Protein AF-A0A9P6D6A3-F1 (afdb_monomer)

Radius of gyration: 32.37 Å; Cα contacts (8 Å, |Δi|>4): 19; chains: 1; bounding box: 68×72×61 Å

Secondary structure (DSSP, 8-state):
-------------------------PPS-----------------------TTS----HHHHHHHHTTPPPPPP--PBPTTSSBPPSS-TTPPPPP-

Organism: NCBI:txid109636

Mean predicted aligned error: 21.13 Å

Solvent-accessible surface area (backbone atoms only — not comparable to full-atom values): 7432 Å² total; per-residue (Å²): 135,91,83,89,82,86,84,78,88,79,87,81,84,81,89,78,89,79,75,86,72,82,80,74,87,74,82,89,83,75,80,83,71,77,84,73,77,83,76,77,87,71,72,88,69,72,79,68,79,74,69,88,79,59,88,77,74,50,77,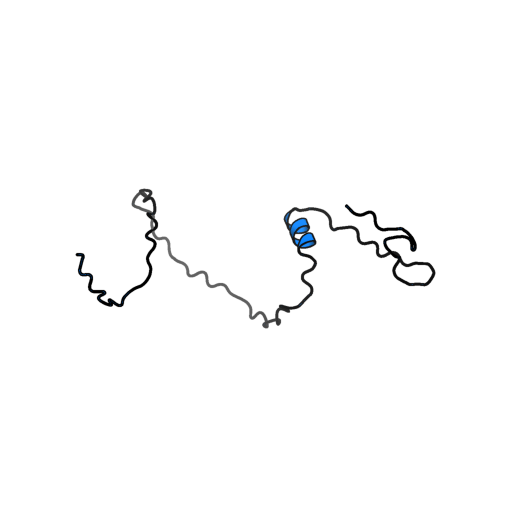68,52,56,55,26,57,78,64,74,43,80,82,81,91,73,83,80,52,63,40,99,85,73,45,78,42,68,96,60,68,86,92,66,81,80,81,88,128

Structure (mmCIF, N/CA/C/O backbone):
data_AF-A0A9P6D6A3-F1
#
_entry.id   AF-A0A9P6D6A3-F1
#
loop_
_atom_site.group_PDB
_atom_site.id
_atom_site.type_symbol
_atom_site.label_atom_id
_atom_site.label_alt_id
_atom_site.label_comp_id
_atom_site.label_asym_id
_atom_site.label_entity_id
_atom_site.label_seq_id
_atom_site.pdbx_PDB_ins_code
_atom_site.Cartn_x
_atom_site.Cartn_y
_atom_site.Cartn_z
_atom_site.occupancy
_atom_site.B_iso_or_equiv
_atom_site.auth_seq_id
_atom_site.auth_comp_id
_atom_site.auth_asym_id
_atom_site.auth_atom_id
_atom_site.pdbx_PDB_model_num
ATOM 1 N N . MET A 1 1 ? -38.216 62.257 11.671 1.00 40.97 1 MET A N 1
ATOM 2 C CA . MET A 1 1 ? -38.821 61.072 11.033 1.00 40.97 1 MET A CA 1
ATOM 3 C C . MET A 1 1 ? -38.081 59.844 11.547 1.00 40.97 1 MET A C 1
ATOM 5 O O . MET A 1 1 ? -36.905 59.750 11.236 1.00 40.97 1 MET A O 1
ATOM 9 N N . HIS A 1 2 ? -38.790 58.968 12.277 1.00 48.66 2 HIS A N 1
ATOM 10 C CA . HIS A 1 2 ? -38.441 57.579 12.658 1.00 48.66 2 HIS A CA 1
ATOM 11 C C . HIS A 1 2 ? -37.250 57.363 13.613 1.00 48.66 2 HIS A C 1
ATOM 13 O O . HIS A 1 2 ? -36.229 58.012 13.448 1.00 48.66 2 HIS A O 1
ATOM 19 N N . LEU A 1 3 ? -37.213 56.393 14.529 1.00 48.47 3 LEU A N 1
ATOM 20 C CA . LEU A 1 3 ? -38.146 55.689 15.432 1.00 48.47 3 LEU A CA 1
ATOM 21 C C . LEU A 1 3 ? -37.208 54.929 16.403 1.00 48.47 3 LEU A C 1
ATOM 23 O O . LEU A 1 3 ? -36.083 54.580 16.040 1.00 48.47 3 LEU A O 1
ATOM 27 N N . ASP A 1 4 ? -37.673 54.703 17.619 1.00 43.06 4 ASP A N 1
ATOM 28 C CA . ASP A 1 4 ? -36.901 54.281 18.791 1.00 43.06 4 ASP A CA 1
ATOM 29 C C . ASP A 1 4 ? -36.651 52.758 18.810 1.00 43.06 4 ASP A C 1
ATOM 31 O O . ASP A 1 4 ? -37.415 51.995 18.218 1.00 43.06 4 ASP A O 1
ATOM 35 N N . GLY A 1 5 ? -35.619 52.282 19.520 1.00 46.66 5 GLY A N 1
ATOM 36 C CA . GLY A 1 5 ? -35.392 50.838 19.676 1.00 46.66 5 GLY A CA 1
ATOM 37 C C . GLY A 1 5 ? -34.219 50.457 20.577 1.00 46.66 5 GLY A C 1
ATOM 38 O O . GLY A 1 5 ? -33.145 50.123 20.093 1.00 46.66 5 GLY A O 1
ATOM 39 N N . SER A 1 6 ? -34.452 50.513 21.889 1.00 49.03 6 SER A N 1
ATOM 40 C CA . SER A 1 6 ? -33.577 50.048 22.975 1.00 49.03 6 SER A CA 1
ATOM 41 C C . SER A 1 6 ? -33.180 48.570 22.817 1.00 49.03 6 SER A C 1
ATOM 43 O O . SER A 1 6 ? -34.049 47.699 22.765 1.00 49.03 6 SER A O 1
ATOM 45 N N . VAL A 1 7 ? -31.875 48.279 22.770 1.00 53.56 7 VAL A N 1
ATOM 46 C CA . VAL A 1 7 ? -31.333 46.914 22.859 1.00 53.56 7 VAL A CA 1
ATOM 47 C C . VAL A 1 7 ? -31.026 46.649 24.331 1.00 53.56 7 VAL A C 1
ATOM 49 O O . VAL A 1 7 ? -29.993 47.065 24.846 1.00 53.56 7 VAL A O 1
ATOM 52 N N . HIS A 1 8 ? -31.964 46.009 25.026 1.00 45.19 8 HIS A N 1
ATOM 53 C CA . HIS A 1 8 ? -31.710 45.438 26.344 1.00 45.19 8 HIS A CA 1
ATOM 54 C C . HIS A 1 8 ? -30.919 44.136 26.178 1.00 45.19 8 HIS A C 1
ATOM 56 O O . HIS A 1 8 ? -31.411 43.178 25.582 1.00 45.19 8 HIS A O 1
ATOM 62 N N . ASP A 1 9 ? -29.716 44.098 26.744 1.00 51.62 9 ASP A N 1
ATOM 63 C CA . ASP A 1 9 ? -28.982 42.863 27.006 1.00 51.62 9 ASP A CA 1
ATOM 64 C C . ASP A 1 9 ? -29.787 41.974 27.971 1.00 51.62 9 ASP A C 1
ATOM 66 O O . ASP A 1 9 ? -30.129 42.400 29.077 1.00 51.62 9 ASP A O 1
ATOM 70 N N . PHE A 1 10 ? -30.065 40.723 27.586 1.00 45.69 10 PHE A N 1
ATOM 71 C CA . PHE A 1 10 ? -30.531 39.694 28.518 1.00 45.69 10 PHE A CA 1
ATOM 72 C C . PHE A 1 10 ? -29.793 38.374 28.282 1.00 45.69 10 PHE A C 1
ATOM 74 O O . PHE A 1 10 ? -29.941 37.694 27.268 1.00 45.69 10 PHE A O 1
ATOM 81 N N . ILE A 1 11 ? -28.948 38.071 29.260 1.00 42.88 11 ILE A N 1
ATOM 82 C CA . ILE A 1 11 ? -28.193 36.842 29.482 1.00 42.88 11 ILE A CA 1
ATOM 83 C C . ILE A 1 11 ? -29.167 35.670 29.664 1.00 42.88 11 ILE A C 1
ATOM 85 O O . ILE A 1 11 ? -30.103 35.791 30.448 1.00 42.88 11 ILE A O 1
ATOM 89 N N . GLY A 1 12 ? -28.883 34.508 29.067 1.00 40.47 12 GLY A N 1
ATOM 90 C CA . GLY A 1 12 ? -29.354 33.243 29.639 1.00 40.47 12 GLY A CA 1
ATOM 91 C C . GLY A 1 12 ? -29.768 32.153 28.657 1.00 40.47 12 GLY A C 1
ATOM 92 O O . GLY A 1 12 ? -30.724 32.301 27.911 1.00 40.47 12 GLY A O 1
ATOM 93 N N . ASP A 1 13 ? -29.074 31.024 28.795 1.00 48.03 13 ASP A N 1
ATOM 94 C CA . ASP A 1 13 ? -29.584 29.655 28.669 1.00 48.03 13 ASP A CA 1
ATOM 95 C C . ASP A 1 13 ? -29.883 29.088 27.271 1.00 48.03 13 ASP A C 1
ATOM 97 O O . ASP A 1 13 ? -30.766 29.496 26.530 1.00 48.03 13 ASP A O 1
ATOM 101 N N . ARG A 1 14 ? -29.018 28.183 26.793 1.00 49.56 14 ARG A N 1
ATOM 102 C CA . ARG A 1 14 ? -29.013 26.730 27.085 1.00 49.56 14 ARG A CA 1
ATOM 103 C C . ARG A 1 14 ? -30.223 26.014 26.484 1.00 49.56 14 ARG A C 1
ATOM 105 O O . ARG A 1 14 ? -31.307 25.989 27.037 1.00 49.56 14 ARG A O 1
ATOM 112 N N . GLN A 1 15 ? -29.926 25.364 25.361 1.00 50.41 15 GLN A N 1
ATOM 113 C CA . GLN A 1 15 ? -30.422 24.062 24.916 1.00 50.41 15 GLN A CA 1
ATOM 114 C C . GLN A 1 15 ? -31.782 23.591 25.450 1.00 50.41 15 GLN A C 1
ATOM 116 O O . GLN A 1 15 ? -31.898 23.171 26.595 1.00 50.41 15 GLN A O 1
ATOM 121 N N . SER A 1 16 ? -32.733 23.402 24.539 1.00 54.25 16 SER A N 1
ATOM 122 C CA . SER A 1 16 ? -33.347 22.077 24.376 1.00 54.25 16 SER A CA 1
ATOM 123 C C . SER A 1 16 ? -34.130 22.005 23.064 1.00 54.25 16 SER A C 1
ATOM 125 O O . SER A 1 16 ? -35.159 22.644 22.881 1.00 54.25 16 SER A O 1
ATOM 127 N N . LEU A 1 17 ? -33.620 21.204 22.127 1.00 53.19 17 LEU A N 1
ATOM 128 C CA . LEU A 1 17 ? -34.420 20.659 21.035 1.00 53.19 17 LEU A CA 1
ATOM 129 C C . LEU A 1 17 ? -35.336 19.600 21.651 1.00 53.19 17 LEU A C 1
ATOM 131 O O . LEU A 1 17 ? -34.899 18.486 21.942 1.00 53.19 17 LEU A O 1
ATOM 135 N N . THR A 1 18 ? -36.590 19.961 21.903 1.00 57.38 18 THR A N 1
ATOM 136 C CA . THR A 1 18 ? -37.627 19.016 22.309 1.00 57.38 18 THR A CA 1
ATOM 137 C C . THR A 1 18 ? -38.017 18.176 21.096 1.00 57.38 18 THR A C 1
ATOM 139 O O . THR A 1 18 ? -38.816 18.569 20.249 1.00 57.38 18 THR A O 1
ATOM 142 N N . TYR A 1 19 ? -37.421 16.992 20.981 1.00 52.03 19 TYR A N 1
ATOM 143 C CA . TYR A 1 19 ? -37.936 15.975 20.076 1.00 52.03 19 TYR A CA 1
ATOM 144 C C . TYR A 1 19 ? -39.186 15.365 20.711 1.00 52.03 19 TYR A C 1
ATOM 146 O O . TYR A 1 19 ? -39.119 14.721 21.756 1.00 52.03 19 TYR A O 1
ATOM 154 N N . SER A 1 20 ? -40.330 15.606 20.073 1.00 57.94 20 SER A N 1
ATOM 155 C CA . SER A 1 20 ? -41.591 14.919 20.345 1.00 57.94 20 SER A CA 1
ATOM 156 C C . SER A 1 20 ? -41.407 13.422 20.089 1.00 57.94 20 SER A C 1
ATOM 158 O O . SER A 1 20 ? -41.315 12.982 18.941 1.00 57.94 20 SER A O 1
ATOM 160 N N . LEU A 1 21 ? -41.292 12.642 21.165 1.00 58.38 21 LEU A N 1
ATOM 161 C CA . LEU A 1 21 ? -41.332 11.188 21.108 1.00 58.38 21 LEU A CA 1
ATOM 162 C C . LEU A 1 21 ? -42.790 10.742 21.179 1.00 58.38 21 LEU A C 1
ATOM 164 O O . LEU A 1 21 ? -43.484 10.933 22.174 1.00 58.38 21 LEU A O 1
ATOM 168 N N . PHE A 1 22 ? -43.214 10.144 20.074 1.00 49.06 22 PHE A N 1
ATOM 169 C CA . PHE A 1 22 ? -44.403 9.326 19.905 1.00 49.06 22 PHE A CA 1
ATOM 170 C C . PHE A 1 22 ? -44.578 8.375 21.103 1.00 49.06 22 PHE A C 1
ATOM 172 O O . PHE A 1 22 ? -43.843 7.396 21.236 1.00 49.06 22 PHE A O 1
ATOM 179 N N . THR A 1 23 ? -45.529 8.662 21.994 1.00 51.88 23 THR A N 1
ATOM 180 C CA . THR A 1 23 ? -45.886 7.746 23.080 1.00 51.88 23 THR A CA 1
ATOM 181 C C . THR A 1 23 ? -46.687 6.592 22.487 1.00 51.88 23 THR A C 1
ATOM 183 O O . THR A 1 23 ? -47.896 6.697 22.282 1.00 51.88 23 THR A O 1
ATOM 186 N N . ALA A 1 24 ? -46.010 5.486 22.188 1.00 51.09 24 ALA A N 1
ATOM 187 C CA . ALA A 1 24 ? -46.679 4.203 22.066 1.00 51.09 24 ALA A CA 1
ATOM 188 C C . ALA A 1 24 ? -47.191 3.817 23.462 1.00 51.09 24 ALA A C 1
ATOM 190 O O . ALA A 1 24 ? -46.416 3.708 24.410 1.00 51.09 24 ALA A O 1
ATOM 191 N N . GLN A 1 25 ? -48.506 3.668 23.588 1.00 55.03 25 GLN A N 1
ATOM 192 C CA . GLN A 1 25 ? -49.167 3.154 24.779 1.00 55.03 25 GLN A CA 1
ATOM 193 C C . GLN A 1 25 ? -48.666 1.716 25.027 1.00 55.03 25 GLN A C 1
ATOM 195 O O . GLN A 1 25 ? -49.016 0.805 24.279 1.00 55.03 25 GLN A O 1
ATOM 200 N N . CYS A 1 26 ? -47.817 1.507 26.035 1.00 47.66 26 CYS A N 1
ATOM 201 C CA . CYS A 1 26 ? -47.405 0.170 26.469 1.00 47.66 26 CYS A CA 1
ATOM 202 C C . CYS A 1 26 ? -48.413 -0.354 27.507 1.00 47.66 26 CYS A C 1
ATOM 204 O O . CYS A 1 26 ? -48.739 0.389 28.436 1.00 47.66 26 CYS A O 1
ATOM 206 N N . PRO A 1 27 ? -48.925 -1.591 27.375 1.00 52.69 27 PRO A N 1
ATOM 207 C CA . PRO A 1 27 ? -49.859 -2.152 28.339 1.00 52.69 27 PRO A CA 1
ATOM 208 C C . PRO A 1 27 ? -49.188 -2.365 29.702 1.00 52.69 27 PRO A C 1
ATOM 210 O O . PRO A 1 27 ? -48.053 -2.828 29.811 1.00 52.69 27 PRO A O 1
ATOM 213 N N . GLU A 1 28 ? -49.931 -1.980 30.730 1.00 55.00 28 GLU A N 1
ATOM 214 C CA . GLU A 1 28 ? -49.613 -2.070 32.148 1.00 55.00 28 GLU A CA 1
ATOM 215 C C . GLU A 1 28 ? -49.503 -3.544 32.574 1.00 55.00 28 GLU A C 1
ATOM 217 O O . GLU A 1 28 ? -50.444 -4.316 32.400 1.00 55.00 28 GLU A O 1
ATOM 222 N N . GLY A 1 29 ? -48.347 -3.939 33.118 1.00 58.84 29 GLY A N 1
ATOM 223 C CA . GLY A 1 29 ? -48.185 -5.233 33.791 1.00 58.84 29 GLY A CA 1
ATOM 224 C C . GLY A 1 29 ? -47.100 -6.152 33.231 1.00 58.84 29 GLY A C 1
ATOM 225 O O . GLY A 1 29 ? -47.389 -7.295 32.891 1.00 58.84 29 GLY A O 1
ATOM 226 N N . SER A 1 30 ? -45.840 -5.707 33.205 1.00 50.66 30 SER A N 1
ATOM 227 C CA . SER A 1 30 ? -44.706 -6.640 33.165 1.00 50.66 30 SER A CA 1
ATOM 228 C C . SER A 1 30 ? -43.992 -6.592 34.510 1.00 50.66 30 SER A C 1
ATOM 230 O O . SER A 1 30 ? -43.492 -5.541 34.910 1.00 50.66 30 SER A O 1
ATOM 232 N N . GLN A 1 31 ? -44.000 -7.723 35.217 1.00 54.66 31 GLN A N 1
ATOM 233 C CA . GLN A 1 31 ? -43.215 -7.962 36.426 1.00 54.66 31 GLN A CA 1
ATOM 234 C C . GLN A 1 31 ? -41.763 -7.534 36.188 1.00 54.66 31 GLN A C 1
ATOM 236 O O . GLN A 1 31 ? -41.158 -7.896 35.179 1.00 54.66 31 GLN A O 1
ATOM 241 N N . MET A 1 32 ? -41.218 -6.739 37.109 1.00 54.28 32 MET A N 1
ATOM 242 C CA . MET A 1 32 ? -39.785 -6.470 37.177 1.00 54.28 32 MET A CA 1
ATOM 243 C C . MET A 1 32 ? -39.115 -7.714 37.758 1.00 54.28 32 MET A C 1
ATOM 245 O O . MET A 1 32 ? -38.864 -7.786 38.961 1.00 54.28 32 MET A O 1
ATOM 249 N N . ASP A 1 33 ? -38.879 -8.713 36.910 1.00 59.25 33 ASP A N 1
ATOM 250 C CA . ASP A 1 33 ? -37.987 -9.808 37.257 1.00 59.25 33 ASP A CA 1
ATOM 251 C C . ASP A 1 33 ? -36.595 -9.230 37.529 1.00 59.25 33 ASP A C 1
ATOM 253 O O . ASP A 1 33 ? -36.075 -8.408 36.771 1.00 59.25 33 ASP A O 1
ATOM 257 N N . HIS A 1 34 ? -36.062 -9.625 38.683 1.00 57.66 34 HIS A N 1
ATOM 258 C CA . HIS A 1 34 ? -34.762 -9.298 39.252 1.00 57.66 34 HIS A CA 1
ATOM 259 C C . HIS A 1 34 ? -33.730 -8.766 38.243 1.00 57.66 34 HIS A C 1
ATOM 261 O O . HIS A 1 34 ? -33.231 -9.493 37.383 1.00 57.66 34 HIS A O 1
ATOM 267 N N . LEU A 1 35 ? -33.331 -7.504 38.429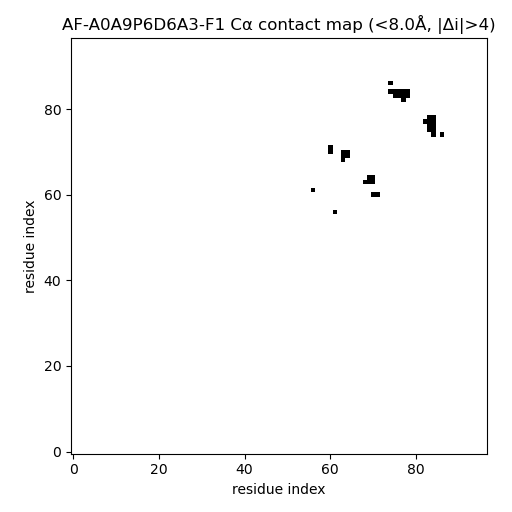 1.00 56.91 35 LEU A N 1
ATOM 268 C CA . LEU A 1 35 ? -32.092 -6.951 37.885 1.00 56.91 35 LEU A CA 1
ATOM 269 C C . LEU A 1 35 ? -30.906 -7.643 38.574 1.00 56.91 35 LEU A C 1
ATOM 271 O O . LEU A 1 35 ? -30.277 -7.086 39.471 1.00 56.91 35 LEU A O 1
ATOM 275 N N . GLU A 1 36 ? -30.617 -8.881 38.181 1.00 60.91 36 GLU A N 1
ATOM 276 C CA . GLU A 1 36 ? -29.326 -9.510 38.439 1.00 60.91 36 GLU A CA 1
ATOM 277 C C . GLU A 1 36 ? -28.267 -8.635 37.764 1.00 60.91 36 GLU A C 1
ATOM 279 O O . GLU A 1 36 ? -28.189 -8.524 36.536 1.00 60.91 36 GLU A O 1
ATOM 284 N N . ALA A 1 37 ? -27.494 -7.936 38.593 1.00 66.81 37 ALA A N 1
ATOM 285 C CA . ALA A 1 37 ? -26.340 -7.177 38.165 1.00 66.81 37 ALA A CA 1
ATOM 286 C C . ALA A 1 37 ? -25.376 -8.145 37.470 1.00 66.81 37 ALA A C 1
ATOM 288 O O . ALA A 1 37 ? -24.680 -8.917 38.128 1.00 66.81 37 ALA A O 1
ATOM 289 N N . MET A 1 38 ? -25.365 -8.111 36.135 1.00 72.00 38 MET A N 1
ATOM 290 C CA . MET A 1 38 ? -24.431 -8.856 35.293 1.00 72.00 38 MET A CA 1
ATOM 291 C C . MET A 1 38 ? -23.005 -8.418 35.644 1.00 72.00 38 MET A C 1
ATOM 293 O O . MET A 1 38 ? -22.460 -7.474 35.070 1.00 72.00 38 MET A O 1
ATOM 297 N N . THR A 1 39 ? -22.418 -9.085 36.635 1.00 67.00 39 THR A N 1
ATOM 298 C CA . THR A 1 39 ? -21.027 -8.910 37.035 1.00 67.00 39 THR A CA 1
ATOM 299 C C . THR A 1 39 ? -20.192 -9.586 35.964 1.00 67.00 39 THR A C 1
ATOM 301 O O . THR A 1 39 ? -20.078 -10.807 35.910 1.00 67.00 39 THR A O 1
ATOM 304 N N . ILE A 1 40 ? -19.680 -8.781 35.037 1.00 71.69 40 ILE A N 1
ATOM 305 C CA . ILE A 1 40 ? -18.759 -9.252 34.010 1.00 71.69 40 ILE A CA 1
ATOM 306 C C . ILE A 1 40 ? -17.426 -9.507 34.711 1.00 71.69 40 ILE A C 1
ATOM 308 O O . ILE A 1 40 ? -16.713 -8.561 35.050 1.00 71.69 40 ILE A O 1
ATOM 312 N N . ASP A 1 41 ? -17.095 -10.780 34.914 1.00 66.06 41 ASP A N 1
ATOM 313 C CA . ASP A 1 41 ? -15.758 -11.213 35.317 1.00 66.06 41 ASP A CA 1
ATOM 314 C C . ASP A 1 41 ? -14.794 -10.930 34.156 1.00 66.06 41 ASP A C 1
ATOM 316 O O . ASP A 1 41 ? -14.592 -11.738 33.246 1.00 66.06 41 ASP A O 1
ATOM 320 N N . VAL A 1 42 ? -14.249 -9.713 34.133 1.00 71.00 42 VAL A N 1
ATOM 321 C CA . VAL A 1 42 ? -13.176 -9.342 33.214 1.00 71.00 42 VAL A CA 1
ATOM 322 C C . VAL A 1 42 ? -11.881 -9.868 33.837 1.00 71.00 42 VAL A C 1
ATOM 324 O O . VAL A 1 42 ? -11.429 -9.294 34.832 1.00 71.00 42 VAL A O 1
ATOM 327 N N . PRO A 1 43 ? -11.254 -10.936 33.299 1.00 73.19 43 PRO A N 1
ATOM 328 C CA . PRO A 1 43 ? -9.930 -11.337 33.768 1.00 73.19 43 PRO A CA 1
ATOM 329 C C . PRO A 1 43 ? -8.986 -10.138 33.615 1.00 73.19 43 PRO A C 1
ATOM 331 O O . PRO A 1 43 ? -9.194 -9.347 32.694 1.00 73.19 43 PRO A O 1
ATOM 334 N N . PRO A 1 44 ? -7.957 -9.957 34.463 1.00 66.56 44 PRO A N 1
ATOM 335 C CA . PRO A 1 44 ? -7.036 -8.835 34.339 1.00 66.56 44 PRO A CA 1
ATOM 336 C C . PRO A 1 44 ? -6.287 -8.942 33.006 1.00 66.56 44 PRO A C 1
ATOM 338 O O . PRO A 1 44 ? -5.239 -9.578 32.896 1.00 66.56 44 PRO A O 1
ATOM 341 N N . ILE A 1 45 ? -6.852 -8.331 31.963 1.00 64.62 45 ILE A N 1
ATOM 342 C CA . ILE A 1 45 ? -6.214 -8.157 30.669 1.00 64.62 45 ILE A CA 1
ATOM 343 C C . 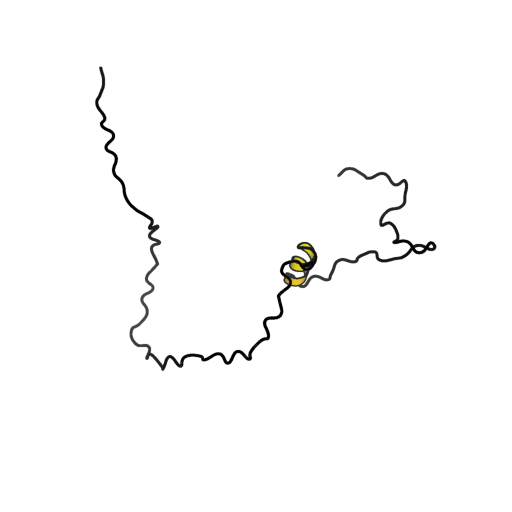ILE A 1 45 ? -5.090 -7.179 30.970 1.00 64.62 45 ILE A C 1
ATOM 345 O O . ILE A 1 45 ? -5.330 -5.977 31.093 1.00 64.62 45 ILE A O 1
ATOM 349 N N . ALA A 1 46 ? -3.874 -7.696 31.173 1.00 66.94 46 ALA A N 1
ATOM 350 C CA . ALA A 1 46 ? -2.667 -6.884 31.189 1.00 66.94 46 ALA A CA 1
ATOM 351 C C . ALA A 1 46 ? -2.809 -5.904 30.029 1.00 66.94 46 ALA A C 1
ATOM 353 O O . ALA A 1 46 ? -2.975 -6.355 28.898 1.00 66.94 46 ALA A O 1
ATOM 354 N N . ALA A 1 47 ? -2.893 -4.604 30.327 1.00 66.38 47 ALA A N 1
ATOM 355 C CA . ALA A 1 47 ? -3.301 -3.587 29.368 1.00 66.38 47 ALA A CA 1
ATOM 356 C C . ALA A 1 47 ? -2.279 -3.542 28.228 1.00 66.38 47 ALA A C 1
ATOM 358 O O . ALA A 1 47 ? -1.310 -2.782 28.256 1.00 66.38 47 ALA A O 1
ATOM 359 N N . THR A 1 48 ? -2.458 -4.413 27.235 1.00 69.06 48 THR A N 1
ATOM 360 C CA . THR A 1 48 ? -1.613 -4.484 26.059 1.00 69.06 48 THR A CA 1
ATOM 361 C C . THR A 1 48 ? -1.824 -3.158 25.379 1.00 69.06 48 THR A C 1
ATOM 363 O O . THR A 1 48 ? -2.928 -2.873 24.918 1.00 69.06 48 THR A O 1
ATOM 366 N N . LYS A 1 49 ? -0.794 -2.315 25.412 1.00 73.12 49 LYS A N 1
ATOM 367 C CA . LYS A 1 49 ? -0.808 -0.972 24.847 1.00 73.12 49 LYS A CA 1
ATOM 368 C C . LYS A 1 49 ? -1.268 -1.096 23.395 1.00 73.12 49 LYS A C 1
ATOM 370 O O . LYS A 1 49 ? -0.496 -1.510 22.532 1.00 73.12 49 LYS A O 1
ATOM 375 N N . VAL A 1 50 ? -2.554 -0.835 23.149 1.00 66.06 50 VAL A N 1
ATOM 376 C CA . VAL A 1 50 ? -3.143 -0.978 21.820 1.00 66.06 50 VAL A CA 1
ATOM 377 C C . VAL A 1 50 ? -2.434 0.048 20.961 1.00 66.06 50 VAL A C 1
ATOM 379 O O . VAL A 1 50 ? -2.529 1.246 21.218 1.00 66.06 50 VAL A O 1
ATOM 382 N N . SER A 1 51 ? -1.656 -0.421 19.987 1.00 73.44 51 SER A N 1
ATOM 383 C CA . SER A 1 51 ? -0.946 0.464 19.074 1.00 73.44 51 SER A CA 1
ATOM 384 C C . SER A 1 51 ? -1.974 1.244 18.262 1.00 73.44 51 SER A C 1
ATOM 386 O O . SER A 1 51 ? -2.509 0.763 17.264 1.00 73.44 51 SER A O 1
ATOM 388 N N . THR A 1 52 ? -2.263 2.471 18.689 1.0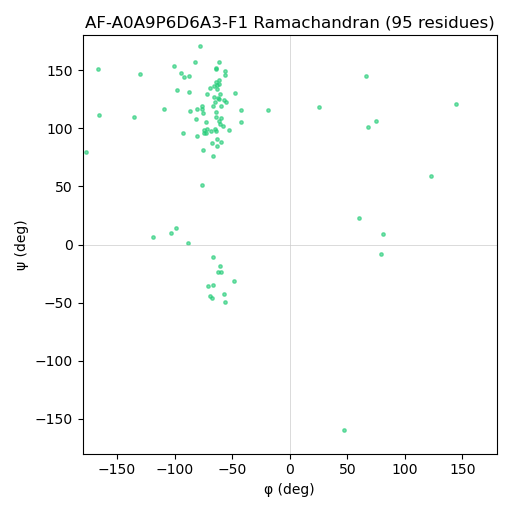0 71.69 52 THR A N 1
ATOM 389 C CA . THR A 1 52 ? -3.170 3.390 17.989 1.00 71.69 52 THR A CA 1
ATOM 390 C C . THR A 1 52 ? -2.599 3.835 16.636 1.00 71.69 52 THR A C 1
ATOM 392 O O . THR A 1 52 ? -3.314 4.424 15.828 1.00 71.69 52 THR A O 1
ATOM 395 N N . HIS A 1 53 ? -1.320 3.535 16.377 1.00 70.50 53 HIS A N 1
ATOM 396 C CA . HIS A 1 53 ? -0.542 4.019 15.236 1.00 70.50 53 HIS A CA 1
ATOM 397 C C . HIS A 1 53 ? -0.037 2.911 14.298 1.00 70.50 53 HIS A C 1
ATOM 399 O O . HIS A 1 53 ? 0.706 3.200 13.362 1.00 70.50 53 HIS A O 1
ATOM 405 N N . GLY A 1 54 ? -0.436 1.652 14.510 1.00 68.69 54 GLY A N 1
ATOM 406 C CA . GLY A 1 54 ? -0.127 0.575 13.569 1.00 68.69 54 GLY A CA 1
ATOM 407 C C . GLY A 1 54 ? -0.797 0.793 12.201 1.00 68.69 54 GLY A C 1
ATOM 408 O O . GLY A 1 54 ? -1.868 1.407 12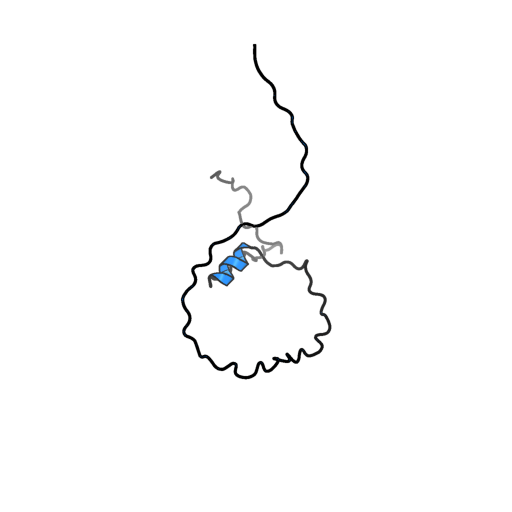.132 1.00 68.69 54 GLY A O 1
ATOM 409 N N . PRO A 1 55 ? -0.212 0.295 11.095 1.00 70.81 55 PRO A N 1
ATOM 410 C CA . PRO A 1 55 ? -0.818 0.407 9.773 1.00 70.81 55 PRO A CA 1
ATOM 411 C C . PRO A 1 55 ? -2.123 -0.401 9.721 1.00 70.81 55 PRO A C 1
ATOM 413 O O . PRO A 1 55 ? -2.120 -1.614 9.538 1.00 70.81 55 PRO A O 1
ATOM 416 N N . ARG A 1 56 ? -3.263 0.283 9.870 1.00 73.00 56 ARG A N 1
ATOM 417 C CA . ARG A 1 56 ? -4.622 -0.280 9.763 1.00 73.00 56 ARG A CA 1
ATOM 418 C C . ARG A 1 56 ? -5.021 -0.533 8.304 1.00 73.00 56 ARG A C 1
ATOM 420 O O . ARG A 1 56 ? -6.063 -0.057 7.864 1.00 73.00 56 ARG A O 1
ATOM 427 N N . GLY A 1 57 ? -4.176 -1.225 7.540 1.00 76.94 57 GLY A N 1
ATOM 428 C CA . GLY A 1 57 ? -4.388 -1.455 6.108 1.00 76.94 57 GLY A CA 1
ATOM 429 C C . GLY A 1 57 ? -4.774 -0.181 5.342 1.00 76.94 57 GLY A C 1
ATOM 430 O O . GLY A 1 57 ? -4.560 0.948 5.791 1.00 76.94 57 GLY A O 1
ATOM 431 N N . SER A 1 58 ? -5.373 -0.339 4.167 1.00 83.31 58 SER A N 1
ATOM 432 C CA . SER A 1 58 ? -6.043 0.771 3.484 1.00 83.31 58 SER A CA 1
ATOM 433 C C . SER A 1 58 ? -7.542 0.790 3.807 1.00 83.31 58 SER A C 1
ATOM 435 O O . SER A 1 58 ? -8.182 -0.254 3.898 1.00 83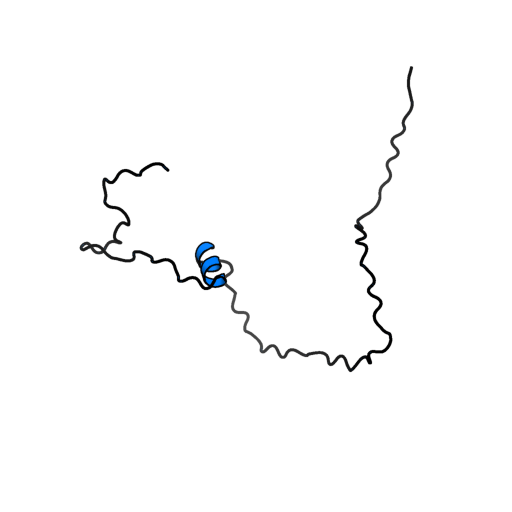.31 58 SER A O 1
ATOM 437 N N . ARG A 1 59 ? -8.162 1.980 3.864 1.00 86.50 59 ARG A N 1
ATOM 438 C CA . ARG A 1 59 ? -9.635 2.134 3.970 1.00 86.50 59 ARG A CA 1
ATOM 439 C C . ARG A 1 59 ? -10.394 1.278 2.944 1.00 86.50 59 ARG A C 1
ATOM 441 O O . ARG A 1 59 ? -11.506 0.823 3.190 1.00 86.50 59 ARG A O 1
ATOM 448 N N . ARG A 1 60 ? -9.788 1.062 1.773 1.00 84.56 60 ARG A N 1
ATOM 449 C CA . ARG A 1 60 ? -10.365 0.255 0.697 1.00 84.56 60 ARG A CA 1
ATOM 450 C C . ARG A 1 60 ? -10.392 -1.236 1.027 1.00 84.56 60 ARG A C 1
ATOM 452 O O . ARG A 1 60 ? -11.332 -1.897 0.608 1.00 84.56 60 ARG A O 1
ATOM 459 N N . GLU A 1 61 ? -9.393 -1.760 1.727 1.00 90.38 61 GLU A N 1
ATOM 460 C CA . GLU A 1 61 ? -9.375 -3.158 2.182 1.00 90.38 61 GLU A CA 1
ATOM 461 C C . GLU A 1 61 ? -10.428 -3.384 3.262 1.00 90.38 61 GLU A C 1
ATOM 463 O O . GLU A 1 61 ? -11.241 -4.284 3.102 1.00 90.38 61 GLU A O 1
ATOM 468 N N . GLN A 1 62 ? -10.548 -2.470 4.229 1.00 88.75 62 GLN A N 1
ATOM 469 C CA . GLN A 1 62 ? -11.585 -2.537 5.270 1.00 88.75 62 GLN A CA 1
ATOM 470 C C . GLN A 1 62 ? -13.007 -2.571 4.686 1.00 88.75 62 GLN A C 1
ATOM 472 O O . GLN A 1 62 ? -13.856 -3.349 5.117 1.00 88.75 62 GLN A O 1
ATOM 477 N N . TRP A 1 63 ? -13.285 -1.752 3.665 1.00 91.12 63 TRP A N 1
ATOM 478 C CA . TRP A 1 63 ? -14.582 -1.790 2.981 1.00 91.12 63 TRP A CA 1
ATOM 479 C C . TRP A 1 63 ? -14.798 -3.098 2.210 1.00 91.12 63 TRP A C 1
ATOM 481 O O . TRP A 1 63 ? -15.920 -3.592 2.158 1.00 91.12 63 TRP A O 1
ATOM 491 N N . ARG A 1 64 ? -13.741 -3.679 1.626 1.00 93.88 64 ARG A N 1
ATOM 492 C CA . ARG A 1 64 ? -13.833 -4.978 0.944 1.00 93.88 64 ARG A CA 1
ATOM 493 C C . ARG A 1 64 ? -14.106 -6.099 1.933 1.00 93.88 64 ARG A C 1
ATOM 495 O O . ARG A 1 64 ? -15.027 -6.862 1.684 1.00 93.88 64 ARG A O 1
ATOM 502 N N . GLU A 1 65 ? -13.388 -6.135 3.049 1.00 90.69 65 GLU A N 1
ATOM 503 C CA . GLU A 1 65 ? -13.615 -7.069 4.157 1.00 90.69 65 GLU A CA 1
ATOM 504 C C . GLU A 1 65 ? -15.054 -6.961 4.673 1.00 90.69 65 GLU A C 1
ATOM 506 O O . GLU A 1 65 ? -15.778 -7.951 4.703 1.00 90.69 65 GLU A O 1
ATOM 511 N N . SER A 1 66 ? -15.524 -5.737 4.936 1.00 92.25 66 SER A N 1
ATOM 512 C CA . SER A 1 66 ? -16.903 -5.474 5.384 1.00 92.25 66 SER A CA 1
ATOM 513 C C . SER A 1 66 ? -17.968 -5.882 4.360 1.00 92.25 66 SER A C 1
ATOM 515 O O . SER A 1 66 ? -19.129 -6.082 4.706 1.00 92.25 66 SER A O 1
ATOM 517 N N . LYS A 1 67 ? -17.603 -5.957 3.077 1.00 96.25 67 LYS A N 1
ATOM 518 C CA . LYS A 1 67 ? -18.482 -6.379 1.980 1.00 96.25 67 LYS A CA 1
ATOM 519 C C . LYS A 1 67 ? -18.206 -7.808 1.510 1.00 96.25 67 LYS A C 1
ATOM 521 O O . LYS A 1 67 ? -18.738 -8.196 0.474 1.00 96.25 67 LYS A O 1
ATOM 526 N N . GLY A 1 68 ? -17.379 -8.572 2.229 1.00 94.56 68 GLY A N 1
ATOM 527 C CA . GLY A 1 68 ? -17.028 -9.949 1.868 1.00 94.56 68 GLY A CA 1
ATOM 528 C C . GLY A 1 68 ? -16.336 -10.079 0.506 1.00 94.56 68 GLY A C 1
ATOM 529 O O . GLY A 1 68 ? -16.402 -11.124 -0.133 1.00 94.56 68 GLY A O 1
ATOM 530 N N . MET A 1 69 ? -15.705 -9.013 0.013 1.00 92.38 69 MET A N 1
ATOM 531 C CA . MET A 1 69 ? -15.001 -9.019 -1.266 1.00 92.38 69 MET A CA 1
ATOM 532 C C . MET A 1 69 ? -13.546 -9.479 -1.089 1.00 92.38 69 MET A C 1
ATOM 534 O O . MET A 1 69 ? -12.897 -9.086 -0.120 1.00 92.38 69 MET A O 1
ATOM 538 N N . PRO A 1 70 ? -12.969 -10.210 -2.063 1.00 90.19 70 PRO A N 1
ATOM 539 C CA . PRO A 1 70 ? -11.599 -10.715 -1.960 1.00 90.19 70 PRO A CA 1
ATOM 540 C C . PRO A 1 70 ? -10.571 -9.575 -1.911 1.00 90.19 70 PRO A C 1
ATOM 542 O O . PRO A 1 70 ? -10.815 -8.520 -2.502 1.00 90.19 70 PRO A O 1
ATOM 545 N N . PRO A 1 71 ? -9.399 -9.741 -1.281 1.00 87.50 71 PRO A N 1
ATOM 546 C CA . PRO A 1 71 ? -8.376 -8.698 -1.231 1.00 87.50 71 PRO A CA 1
ATOM 547 C C . PRO A 1 71 ? -7.874 -8.316 -2.630 1.00 87.50 71 PRO A C 1
ATOM 549 O O . PRO A 1 71 ? -7.998 -9.060 -3.607 1.00 87.50 71 PRO A O 1
ATOM 552 N N . ARG A 1 72 ? -7.324 -7.105 -2.762 1.00 86.06 72 ARG A N 1
ATOM 553 C CA . ARG A 1 72 ? -6.780 -6.652 -4.046 1.00 86.06 72 ARG A CA 1
ATOM 554 C C . ARG A 1 72 ? -5.480 -7.400 -4.337 1.00 86.06 72 ARG A C 1
ATOM 556 O O . ARG A 1 72 ? -4.560 -7.347 -3.532 1.00 86.06 72 ARG A O 1
ATOM 563 N N . ALA A 1 73 ? -5.358 -7.968 -5.535 1.00 83.00 73 ALA A N 1
ATOM 564 C CA . ALA A 1 73 ? -4.089 -8.519 -5.999 1.00 83.00 73 ALA A CA 1
ATOM 565 C C . ALA A 1 73 ? -3.001 -7.427 -6.042 1.00 83.00 73 ALA A C 1
ATOM 567 O O . ALA A 1 73 ? -3.131 -6.417 -6.749 1.00 83.00 73 ALA A O 1
ATOM 568 N N . THR A 1 74 ? -1.936 -7.628 -5.271 1.00 82.31 74 THR A N 1
ATOM 569 C CA . THR A 1 74 ? -0.723 -6.810 -5.289 1.00 82.31 74 THR A CA 1
ATOM 570 C C . THR A 1 74 ? 0.325 -7.500 -6.160 1.00 82.31 74 THR A C 1
ATOM 572 O O . THR A 1 74 ? 0.524 -8.710 -6.094 1.00 82.31 74 THR A O 1
ATOM 575 N N . SER A 1 75 ? 0.962 -6.745 -7.059 1.00 76.69 75 SER A N 1
ATOM 576 C CA . SER A 1 75 ? 2.044 -7.275 -7.890 1.00 76.69 75 SER A CA 1
ATOM 577 C C . SER A 1 75 ? 3.329 -7.285 -7.063 1.00 76.69 75 SER A C 1
ATOM 579 O O . SER A 1 75 ? 4.019 -6.270 -7.012 1.00 76.69 75 SER A O 1
ATOM 581 N N . ASN A 1 76 ? 3.626 -8.412 -6.417 1.00 79.38 76 ASN A N 1
ATOM 582 C CA . ASN A 1 76 ? 4.823 -8.588 -5.581 1.00 79.38 76 ASN A CA 1
ATOM 583 C C . ASN A 1 76 ? 5.963 -9.310 -6.321 1.00 79.38 76 ASN A C 1
ATOM 585 O O . ASN A 1 76 ? 6.898 -9.800 -5.698 1.00 79.38 76 ASN A O 1
ATOM 589 N N . GLY A 1 77 ? 5.873 -9.424 -7.650 1.00 88.19 77 GLY A N 1
ATOM 590 C CA . GLY A 1 77 ? 6.907 -10.078 -8.449 1.00 88.19 77 GLY A CA 1
ATOM 591 C C . GLY A 1 77 ? 8.234 -9.323 -8.375 1.00 88.19 77 GLY A C 1
ATOM 592 O O . GLY A 1 77 ? 8.252 -8.093 -8.428 1.00 88.19 77 GLY A O 1
ATOM 593 N N . MET A 1 78 ? 9.338 -10.061 -8.286 1.00 91.19 78 MET A N 1
ATOM 594 C CA . MET A 1 78 ? 10.692 -9.519 -8.396 1.00 91.19 78 MET A CA 1
ATOM 595 C C . MET A 1 78 ? 11.152 -9.578 -9.857 1.00 91.19 78 MET A C 1
ATOM 597 O O . MET A 1 78 ? 10.820 -10.520 -10.579 1.00 91.19 78 MET A O 1
ATOM 601 N N . ASN A 1 79 ? 11.919 -8.592 -10.317 1.00 88.38 79 ASN A N 1
ATOM 602 C CA . ASN A 1 79 ? 12.631 -8.717 -11.589 1.00 88.38 79 ASN A CA 1
ATOM 603 C C . ASN A 1 79 ? 13.888 -9.596 -11.427 1.00 88.38 79 ASN A C 1
ATOM 605 O O . ASN A 1 79 ? 14.297 -9.931 -10.316 1.00 88.38 79 ASN A O 1
ATOM 609 N N . ARG A 1 80 ? 14.538 -9.952 -12.544 1.00 88.19 80 ARG A N 1
ATOM 610 C CA . ARG A 1 80 ? 15.772 -10.766 -12.533 1.00 88.19 80 ARG A CA 1
ATOM 611 C C . ARG A 1 80 ? 16.937 -10.106 -11.779 1.00 88.19 80 ARG A C 1
ATOM 613 O O . ARG A 1 80 ? 17.874 -10.801 -11.421 1.00 88.19 80 ARG A O 1
ATOM 620 N N . GLN A 1 81 ? 16.884 -8.793 -11.558 1.00 90.31 81 GLN A N 1
ATOM 621 C CA . GLN A 1 81 ? 17.887 -8.037 -10.801 1.00 90.31 81 GLN A CA 1
ATOM 622 C C . GLN A 1 81 ? 17.591 -7.999 -9.292 1.00 90.31 81 GLN A C 1
ATOM 624 O O . GLN A 1 81 ? 18.323 -7.354 -8.549 1.00 90.31 81 GLN A O 1
ATOM 629 N N . GLY A 1 82 ? 16.516 -8.647 -8.833 1.00 91.69 82 GLY A N 1
ATOM 630 C CA . GLY A 1 82 ? 16.148 -8.690 -7.420 1.00 91.69 82 GLY A CA 1
ATOM 631 C C . GLY A 1 82 ? 15.409 -7.450 -6.909 1.00 91.69 82 GLY A C 1
ATOM 632 O O . GLY A 1 82 ? 15.186 -7.346 -5.708 1.00 91.69 82 GLY A O 1
ATOM 633 N N . THR A 1 83 ? 14.992 -6.520 -7.776 1.00 88.94 83 THR A N 1
ATOM 634 C CA . THR A 1 83 ? 14.175 -5.359 -7.381 1.00 88.94 83 THR A CA 1
ATOM 635 C C . THR A 1 83 ? 12.692 -5.569 -7.699 1.00 88.94 83 THR A C 1
ATOM 637 O O . THR A 1 83 ? 12.327 -6.344 -8.588 1.00 88.94 83 THR A O 1
ATOM 640 N N . VAL A 1 84 ? 11.810 -4.894 -6.950 1.00 86.94 84 VAL A N 1
ATOM 641 C CA . VAL A 1 84 ? 10.350 -5.013 -7.112 1.00 86.94 84 VAL A CA 1
ATOM 642 C C . VAL A 1 84 ? 9.958 -4.652 -8.544 1.00 86.94 84 VAL A C 1
ATOM 644 O O . VAL A 1 84 ? 10.265 -3.562 -9.035 1.00 86.94 84 VAL A O 1
ATOM 647 N N . ALA A 1 85 ? 9.267 -5.566 -9.226 1.00 86.25 85 ALA A N 1
ATOM 648 C CA . ALA A 1 85 ? 8.869 -5.369 -10.607 1.00 86.25 85 ALA A CA 1
ATOM 649 C C . ALA A 1 85 ? 7.923 -4.168 -10.724 1.00 86.25 85 ALA A C 1
ATOM 651 O O . ALA A 1 85 ? 6.879 -4.080 -10.071 1.00 86.25 85 ALA A O 1
ATOM 652 N N . ALA A 1 86 ? 8.281 -3.230 -11.599 1.00 83.31 86 ALA A N 1
ATOM 653 C CA . ALA A 1 86 ? 7.456 -2.064 -11.847 1.00 83.31 86 ALA A CA 1
ATOM 654 C C . ALA A 1 86 ? 6.097 -2.480 -12.428 1.00 83.31 86 ALA A C 1
ATOM 656 O O . ALA A 1 86 ? 6.011 -3.221 -13.406 1.00 83.31 86 ALA A O 1
ATOM 657 N N . LYS A 1 87 ? 5.017 -1.905 -11.887 1.00 82.62 87 LYS A N 1
ATOM 658 C CA . LYS A 1 87 ? 3.647 -2.138 -12.377 1.00 82.62 87 LYS A CA 1
ATOM 659 C C . LYS A 1 87 ? 3.444 -1.744 -13.850 1.00 82.62 87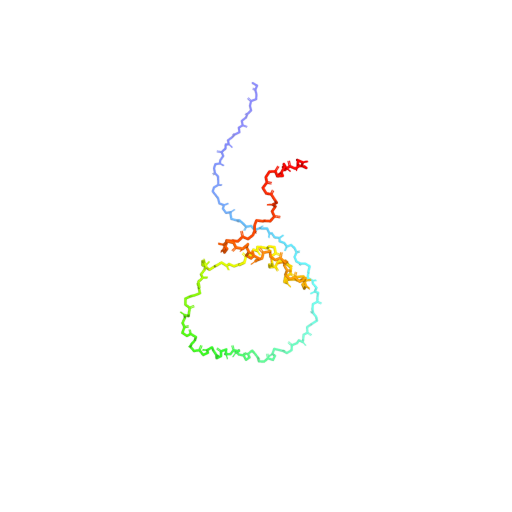 LYS A C 1
ATOM 661 O O . LYS A 1 87 ? 2.514 -2.211 -14.503 1.00 82.62 87 LYS A O 1
ATOM 666 N N . ARG A 1 88 ? 4.273 -0.839 -14.372 1.00 82.62 88 ARG A N 1
ATOM 667 C CA . ARG A 1 88 ? 4.243 -0.379 -15.765 1.00 82.62 88 ARG A CA 1
ATOM 668 C C . ARG A 1 88 ? 5.639 -0.465 -16.367 1.00 82.62 88 ARG A C 1
ATOM 670 O O . ARG A 1 88 ? 6.619 -0.197 -15.678 1.00 82.62 88 ARG A O 1
ATOM 677 N N . LYS A 1 89 ? 5.709 -0.762 -17.665 1.00 83.12 89 LYS A N 1
ATOM 678 C CA . LYS A 1 89 ? 6.958 -0.717 -18.430 1.00 83.12 89 LYS A CA 1
ATOM 679 C C . LYS A 1 89 ? 7.503 0.716 -18.462 1.00 83.12 89 LYS A C 1
ATOM 681 O O . LYS A 1 89 ? 6.730 1.664 -18.645 1.00 83.12 89 LYS A O 1
ATOM 686 N N . ALA A 1 90 ? 8.815 0.862 -18.284 1.00 83.12 90 ALA A N 1
ATOM 687 C CA . ALA A 1 90 ? 9.500 2.138 -18.464 1.00 83.12 90 ALA A CA 1
ATOM 688 C C . ALA A 1 90 ? 9.240 2.691 -19.880 1.00 83.12 90 ALA A C 1
ATOM 690 O O . ALA A 1 90 ? 9.054 1.925 -20.825 1.00 83.12 90 ALA A O 1
ATOM 691 N N . GLY A 1 91 ? 9.149 4.016 -20.013 1.00 86.88 91 GLY A N 1
ATOM 692 C CA . GLY A 1 91 ? 8.872 4.691 -21.290 1.00 86.88 91 GLY A CA 1
ATOM 693 C C . GLY A 1 91 ? 7.402 4.710 -21.732 1.00 86.88 91 GLY A C 1
ATOM 694 O O . GLY A 1 91 ? 7.060 5.424 -22.671 1.00 86.88 91 GLY A O 1
ATOM 695 N N . ARG A 1 92 ? 6.488 3.998 -21.053 1.00 86.31 92 ARG A N 1
ATOM 696 C CA . ARG A 1 92 ? 5.057 4.083 -21.385 1.00 86.31 92 ARG A CA 1
ATOM 697 C C . ARG A 1 92 ? 4.454 5.389 -20.860 1.00 86.31 92 ARG A C 1
ATOM 699 O O . ARG A 1 92 ? 4.369 5.594 -19.642 1.00 86.31 92 ARG A O 1
ATOM 706 N N . SER A 1 93 ? 3.986 6.237 -21.775 1.00 88.69 93 SER A N 1
ATOM 707 C CA . SER A 1 93 ? 3.286 7.478 -21.438 1.00 88.69 93 SER A CA 1
ATOM 708 C C . SER A 1 93 ? 1.994 7.194 -20.660 1.00 88.69 93 SER A C 1
ATOM 710 O O . SER A 1 93 ? 1.287 6.205 -20.888 1.00 88.69 93 SER A O 1
ATOM 712 N N . LYS A 1 94 ? 1.691 8.046 -19.676 1.00 87.50 94 LYS A N 1
ATOM 713 C CA . LYS A 1 94 ? 0.442 7.966 -18.911 1.00 87.50 94 LYS A CA 1
ATOM 714 C C . LYS A 1 94 ? -0.662 8.614 -19.748 1.00 87.50 94 LYS A C 1
ATOM 716 O O . LYS A 1 94 ? -0.597 9.810 -20.008 1.00 87.50 94 LYS A O 1
ATOM 721 N N . ARG A 1 95 ? -1.686 7.852 -20.150 1.00 85.38 95 ARG A N 1
ATOM 722 C CA . ARG A 1 95 ? -2.907 8.436 -20.735 1.00 85.38 95 ARG A CA 1
ATOM 723 C C . ARG A 1 95 ? -3.625 9.260 -19.664 1.00 85.38 95 ARG A C 1
ATOM 725 O O . ARG A 1 95 ? -3.890 8.741 -18.578 1.00 85.38 95 ARG A O 1
ATOM 732 N N . ARG A 1 96 ? -3.924 10.524 -19.972 1.00 88.88 96 ARG A N 1
ATOM 733 C CA . ARG A 1 96 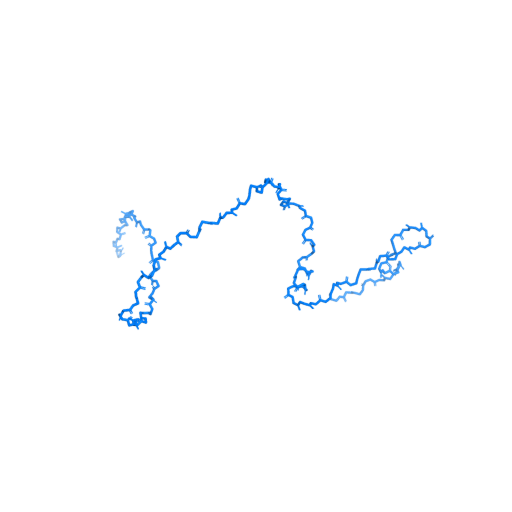? -4.819 11.357 -19.161 1.00 88.88 96 ARG A CA 1
ATOM 734 C C . ARG A 1 96 ? -6.239 10.809 -19.314 1.00 88.88 96 ARG A C 1
ATOM 736 O O . ARG A 1 96 ? -6.631 10.424 -20.414 1.00 88.88 96 ARG A O 1
ATOM 743 N N . ARG A 1 97 ? -6.936 10.689 -18.195 1.00 84.75 97 ARG A N 1
ATOM 744 C CA . ARG A 1 97 ? -8.358 10.377 -18.098 1.00 84.75 97 ARG A CA 1
ATOM 745 C C . ARG A 1 97 ? -8.976 11.460 -17.243 1.00 84.75 97 ARG A C 1
ATOM 747 O O . ARG A 1 97 ? -8.257 11.882 -16.306 1.00 84.75 97 ARG A O 1
#

Foldseek 3Di:
DDDDDDDDDDDDDDDDPDDDDDDDDDDPDDDPDDPPPPPPPDPPPVPPPPPPPPCPDDPVQVVCVVVVHDDDDDQQDADPVRHGDDPDDPPDDDDDD

pLDDT: mean 70.22, std 16.45, ra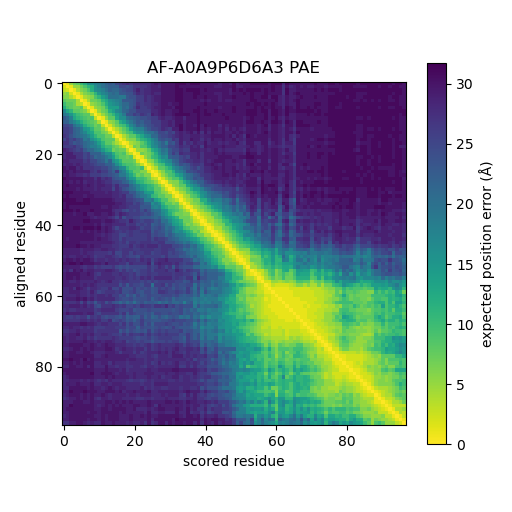nge [40.47, 96.25]

Sequence (97 aa):
MHLDGSVHDFIGDRQSLTYSLFTAQCPEGSQMDHLEAMTIDVPPIAATKVSTHGPRGSRREQWRESKGMPPRATSNGMNRQGTVAAKRKAGRSKRRR